Protein 4Q9C (pdb70)

Foldseek 3Di:
DDWDAKDKDWDWADPCCCVPVQKIKIKIKIWDTPPQDKDKFKAWQNHGDDPQKDWDGWDQDPVRIIITMIIRIGGSVVQQPFIKMKMWMADVVNRDIDMDIDTHD

Solvent-accessible surface area: 6412 Å² total; per-residue (Å²): 161,140,50,61,108,0,120,11,138,17,50,80,11,65,90,122,42,31,151,86,95,65,23,0,23,0,37,0,28,0,116,22,0,69,47,61,124,31,64,24,63,4,32,68,73,97,99,95,52,100,78,91,36,62,88,64,118,48,54,127,73,187,98,135,24,42,10,14,109,0,44,2,66,11,76,7,120,59,9,137,78,40,14,51,1,5,0,15,0,44,1,62,45,31,169,19,86,34,116,113,76,22,154,15,185

B-factor: mean 33.56, std 12.52, range [16.39, 99.23]

InterPro domains:
  IPR003006 Immunoglobulin/major histocompatibility complex, conserved site [PS00290] (222-228)
  IPR003006 Immunoglobulin/major histocompatibility complex, conserved site [PS00290] (429-435)
  IPR003006 Immunoglobulin/major histocompatibility complex, conserved site [PS00290] (643-649)
  IPR003597 Immunoglobulin C1-set [PF07654] (148-230)
  IPR003597 Immunoglobulin C1-set [PF07654] (258-329)
  IPR003597 Immunoglobulin C1-set [PF07654] (354-436)
  IPR003597 Immunoglobulin C1-set [PF07654] (460-543)
  IPR003597 Immunoglobulin C1-set [PF07654] (566-652)
  IPR003597 Immunoglobulin C1-set [SM00407] (160-234)
  IPR003597 Immunoglobulin C1-set [SM00407] (262-335)
  IPR003597 Immunoglobulin C1-set [SM00407] (367-441)
  IPR003597 Immunoglobulin C1-set [SM00407] (475-548)
  IPR003597 Immunoglobulin C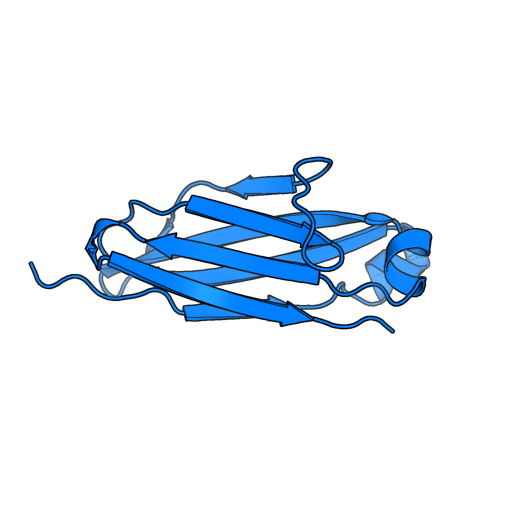1-set [SM00407] (581-655)
  IPR003598 Immunoglobulin subtype 2 [SM00408] (31-110)
  IPR003598 Immunoglobulin subtype 2 [SM00408] (363-438)
  IPR003598 Immunoglobulin subtype 2 [SM00408] (577-652)
  IPR003599 Immunoglobulin domain subtype [SM00409] (25-135)
  IPR003599 Immunoglobulin domain subtype [SM00409] (150-248)
  IPR003599 Immunoglobulin domain subtype [SM00409] (252-339)
  IPR003599 Immunoglobulin domain subtype [SM00409] (357-447)

Sequence (105 aa):
VEPTKPHLRLLPPSPEEIQSTSSATLTCLIRGFYPDKVSVSWQKDDVSVSANVTNFPTALEQDLTFSTRSLLNLTAVEWKSGAKYTCTASHPPSQSTVKRVIRNQ

Radius of gyration: 14.35 Å; Cα contacts (8 Å, |Δi|>4): 249; chains: 1; bounding box: 27×40×32 Å

Structure (mmCIF, N/CA/C/O backbone):
data_4Q9C
#
_entry.id   4Q9C
#
_cell.length_a   99.148
_cell.length_b   99.148
_cell.length_c   52.281
_cell.angle_alpha   90.00
_cell.angle_beta   90.00
_cell.angle_gamma   120.00
#
_symmetry.space_group_name_H-M   'P 63 2 2'
#
loop_
_entity.id
_entity.type
_entity.pdbx_description
1 polymer 'Novel antigen receptor'
2 non-polymer 'TETRAETHYLENE GLYCOL'
3 non-polymer 'CHLORIDE ION'
4 non-polymer 'SODIUM ION'
5 water water
#
loop_
_atom_site.group_PDB
_atom_site.id
_atom_site.type_symbol
_atom_site.label_atom_id
_atom_site.label_alt_id
_atom_site.label_comp_id
_atom_site.label_asym_id
_atom_site.label_entity_id
_atom_site.label_seq_id
_atom_site.pdbx_PDB_ins_code
_atom_site.Cartn_x
_atom_site.Cartn_y
_atom_site.Cartn_z
_atom_site.occupancy
_atom_site.B_iso_or_equiv
_atom_site.auth_seq_id
_atom_site.auth_comp_id
_atom_site.auth_asym_id
_atom_site.auth_atom_id
_atom_site.pdbx_PDB_model_num
ATOM 1 N N . VAL A 1 4 ? 40.530 -28.991 2.419 1.00 80.02 345 VAL A N 1
ATOM 2 C CA . VAL A 1 4 ? 40.050 -27.778 1.695 1.00 79.44 345 VAL A CA 1
ATOM 3 C C . VAL A 1 4 ? 39.620 -26.695 2.683 1.00 73.23 345 VAL A C 1
ATOM 4 O O . VAL A 1 4 ? 38.760 -26.925 3.538 1.00 74.17 345 VAL A O 1
ATOM 8 N N . GLU A 1 5 ? 40.237 -25.524 2.563 1.00 64.82 346 GLU A N 1
ATOM 9 C CA . GLU A 1 5 ? 39.830 -24.347 3.318 1.00 58.36 346 GLU A CA 1
ATOM 10 C C . GLU A 1 5 ? 39.929 -23.134 2.391 1.00 46.59 346 GLU A C 1
ATOM 11 O O . GLU A 1 5 ? 41.027 -22.621 2.157 1.00 47.23 346 GLU A O 1
ATOM 17 N N . PRO A 1 6 ? 38.780 -22.685 1.845 1.00 39.38 347 PRO A N 1
ATOM 18 C CA . PRO A 1 6 ? 38.743 -21.633 0.824 1.00 36.12 347 PRO A CA 1
ATOM 19 C C . PRO A 1 6 ? 39.335 -20.303 1.285 1.00 34.57 347 PRO A C 1
ATOM 20 O O . PRO A 1 6 ? 39.107 -19.878 2.420 1.00 34.38 347 PRO A O 1
ATOM 24 N N . THR A 1 7 ? 40.095 -19.666 0.397 1.00 32.50 348 THR A N 1
ATOM 25 C CA . THR A 1 7 ? 40.704 -18.366 0.669 1.00 31.12 348 THR A CA 1
ATOM 26 C C . THR A 1 7 ? 40.109 -17.290 -0.235 1.00 30.84 348 THR A C 1
ATOM 27 O O . THR A 1 7 ? 39.885 -17.522 -1.426 1.00 30.18 348 THR A O 1
ATOM 31 N N . LYS A 1 8 ? 39.852 -16.117 0.340 1.00 32.20 349 LYS A N 1
ATOM 32 C CA . LYS A 1 8 ? 39.289 -14.991 -0.406 1.00 33.33 349 LYS A CA 1
ATOM 33 C C . LYS A 1 8 ? 40.347 -14.273 -1.252 1.00 31.47 349 LYS A C 1
ATOM 34 O O . LYS A 1 8 ? 41.516 -14.214 -0.862 1.00 31.23 349 LYS A O 1
ATOM 40 N N . PRO A 1 9 ? 39.939 -13.730 -2.417 1.00 30.12 350 PRO A N 1
ATOM 41 C CA . PRO A 1 9 ? 40.866 -13.017 -3.299 1.00 29.51 350 PRO A CA 1
ATOM 42 C C . PRO A 1 9 ? 41.246 -11.625 -2.796 1.00 30.09 350 PRO A C 1
ATOM 43 O O . PRO A 1 9 ? 40.518 -11.026 -2.001 1.00 29.85 350 PRO A O 1
ATOM 47 N N . HIS A 1 10 ? 42.389 -11.132 -3.266 1.00 31.10 351 HIS A N 1
ATOM 48 C CA . HIS A 1 10 ? 42.847 -9.776 -2.978 1.00 32.85 351 HIS A CA 1
ATOM 49 C C . HIS A 1 10 ? 43.108 -9.045 -4.290 1.00 30.50 351 HIS A C 1
ATOM 50 O O . HIS A 1 10 ? 43.689 -9.612 -5.219 1.00 30.31 351 HIS A O 1
ATOM 57 N N . LEU A 1 11 ? 42.680 -7.788 -4.359 1.00 28.87 352 LEU A N 1
ATOM 58 C CA . LEU A 1 11 ? 42.715 -7.034 -5.612 1.00 27.47 352 LEU A CA 1
ATOM 59 C C . LEU A 1 11 ? 43.795 -5.963 -5.663 1.00 26.17 352 LEU A C 1
ATOM 60 O O . LEU A 1 11 ? 44.258 -5.474 -4.632 1.00 26.84 352 LEU A O 1
ATOM 65 N N . ARG A 1 12 ? 44.185 -5.617 -6.887 1.00 24.44 353 ARG A N 1
ATOM 66 C CA . ARG A 1 12 ? 45.015 -4.453 -7.166 1.00 23.37 353 ARG A CA 1
ATOM 67 C C . ARG A 1 12 ? 44.518 -3.803 -8.448 1.00 22.86 353 ARG A C 1
ATOM 68 O O . ARG A 1 12 ? 44.604 -4.396 -9.527 1.00 22.96 353 ARG A O 1
ATOM 76 N N . LEU A 1 13 ? 43.983 -2.592 -8.326 1.00 22.71 354 LEU A N 1
ATOM 77 C CA . LEU A 1 13 ? 43.524 -1.840 -9.488 1.00 22.60 354 LEU A CA 1
ATOM 78 C C . LEU A 1 13 ? 44.574 -0.807 -9.883 1.00 23.93 354 LEU A C 1
ATOM 79 O O . LEU A 1 13 ? 44.827 0.153 -9.150 1.00 24.76 354 LEU A O 1
ATOM 84 N N . LEU A 1 14 ? 45.184 -1.021 -11.046 1.00 24.44 355 LEU A N 1
ATOM 85 C CA . LEU A 1 14 ? 46.331 -0.227 -11.479 1.00 25.14 355 LEU A CA 1
ATOM 86 C C . LEU A 1 14 ? 46.019 0.660 -12.685 1.00 26.00 355 LEU A C 1
ATOM 87 O O . LEU A 1 14 ? 45.269 0.253 -13.576 1.00 26.07 355 LEU A O 1
ATOM 92 N N . PRO A 1 15 ? 46.602 1.876 -12.715 1.00 26.78 356 PRO A N 1
ATOM 93 C CA . PRO A 1 15 ? 46.417 2.803 -13.830 1.00 26.62 356 PRO A CA 1
ATOM 94 C C . PRO A 1 15 ? 47.244 2.389 -15.051 1.00 26.55 356 PRO A C 1
ATOM 95 O O . PRO A 1 15 ? 48.124 1.531 -14.926 1.00 26.55 356 PRO A O 1
ATOM 99 N N . PRO A 1 16 ? 46.964 2.984 -16.228 1.00 26.50 357 PRO A N 1
ATOM 100 C CA . PRO A 1 16 ? 47.716 2.642 -17.436 1.00 26.36 357 PRO A CA 1
ATOM 101 C C . PRO A 1 16 ? 49.136 3.187 -17.402 1.00 26.86 357 PRO A C 1
ATOM 102 O O . PRO A 1 16 ? 49.400 4.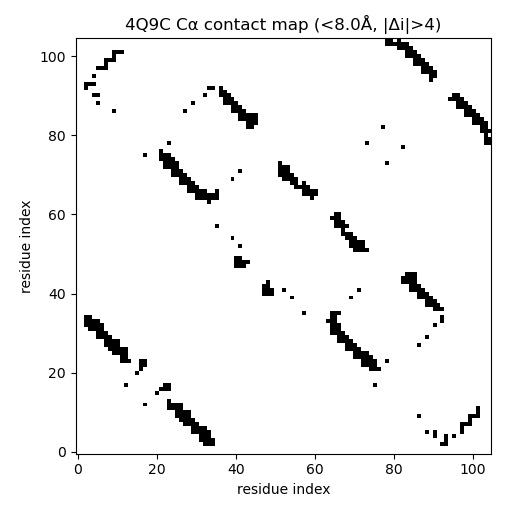184 -16.724 1.00 27.31 357 PRO A O 1
ATOM 106 N N . SER A 1 17 ? 50.039 2.525 -18.121 1.00 26.66 358 SER A N 1
ATOM 107 C CA . SER A 1 17 ? 51.395 3.026 -18.309 1.00 27.37 358 SER A CA 1
ATOM 108 C C . SER A 1 17 ? 51.333 4.328 -19.107 1.00 28.28 358 SER A C 1
ATOM 109 O O . SER A 1 17 ? 50.614 4.401 -20.107 1.00 28.36 358 SER A O 1
ATOM 112 N N . PRO A 1 18 ? 52.074 5.363 -18.660 1.00 29.35 359 PRO A N 1
ATOM 113 C CA . PRO A 1 18 ? 52.060 6.681 -19.306 1.00 30.57 359 PRO A CA 1
ATOM 114 C C . PRO A 1 18 ? 52.346 6.640 -20.808 1.00 32.72 359 PRO A C 1
ATOM 115 O O . PRO A 1 18 ? 51.836 7.481 -21.550 1.00 33.61 359 PRO A O 1
ATOM 119 N N . GLU A 1 19 ? 53.145 5.668 -21.245 1.00 35.24 360 GLU A N 1
ATOM 120 C CA . GLU A 1 19 ? 53.481 5.513 -22.662 1.00 38.75 360 GLU A CA 1
ATOM 121 C C . GLU A 1 19 ? 52.301 5.055 -23.518 1.00 36.13 360 GLU A C 1
ATOM 122 O O . GLU A 1 19 ? 52.212 5.414 -24.691 1.00 36.33 360 GLU A O 1
ATOM 128 N N . GLU A 1 20 ? 51.404 4.263 -22.931 1.00 34.00 361 GLU A N 1
ATOM 129 C CA . GLU A 1 20 ? 50.199 3.806 -23.627 1.00 32.93 361 GLU A CA 1
ATOM 130 C C . GLU A 1 20 ? 49.227 4.963 -23.861 1.00 32.65 361 GLU A C 1
ATOM 131 O O . GLU A 1 20 ? 48.586 5.041 -24.910 1.00 32.98 361 GLU A O 1
ATOM 137 N N . ILE A 1 21 ? 49.128 5.853 -22.876 1.00 32.81 362 ILE A N 1
ATOM 138 C CA . ILE A 1 21 ? 48.267 7.032 -22.968 1.00 33.24 362 ILE A CA 1
ATOM 139 C C . ILE A 1 21 ? 48.850 8.056 -23.947 1.00 34.71 362 ILE A C 1
ATOM 140 O O . ILE A 1 21 ? 48.115 8.667 -24.725 1.00 34.57 362 ILE A O 1
ATOM 145 N N . GLN A 1 22 ? 50.172 8.221 -23.915 1.00 37.49 363 GLN A N 1
ATOM 146 C CA . GLN A 1 22 ? 50.849 9.248 -24.712 1.00 41.25 363 GLN A CA 1
ATOM 147 C C . GLN A 1 22 ? 51.206 8.826 -26.142 1.00 40.90 363 GLN A C 1
ATOM 148 O O . GLN A 1 22 ? 51.507 9.679 -26.979 1.00 41.70 363 GLN A O 1
ATOM 154 N N . SER A 1 23 ? 51.176 7.523 -26.418 1.00 39.50 364 SER A N 1
ATOM 155 C CA . SER A 1 23 ? 51.493 7.018 -27.758 1.00 38.88 364 SER A CA 1
ATOM 156 C C . SER A 1 23 ? 50.286 6.402 -28.463 1.00 37.16 364 SER A C 1
ATOM 157 O O . SER A 1 23 ? 50.005 6.727 -29.616 1.00 37.08 364 SER A O 1
ATOM 160 N N . THR A 1 24 ? 49.579 5.516 -27.764 1.00 35.03 365 THR A N 1
ATOM 161 C CA . THR A 1 24 ? 48.466 4.766 -28.349 1.00 33.68 365 THR A CA 1
ATOM 162 C C . THR A 1 24 ? 47.118 5.468 -28.144 1.00 32.26 365 THR A C 1
ATOM 163 O O . THR A 1 24 ? 46.111 5.080 -28.746 1.00 32.20 365 THR A O 1
ATOM 167 N N . SER A 1 25 ? 47.112 6.504 -27.303 1.00 31.18 366 SER A N 1
ATOM 168 C CA . SER A 1 25 ? 45.894 7.239 -26.928 1.00 30.89 366 SER A CA 1
ATOM 169 C C . SER A 1 25 ? 44.815 6.324 -26.333 1.00 31.51 366 SER A C 1
ATOM 170 O O . SER A 1 25 ? 43.618 6.617 -26.403 1.00 31.88 366 SER A O 1
ATOM 173 N N . SER A 1 26 ? 45.260 5.213 -25.751 1.00 33.39 367 SER A N 1
ATOM 174 C CA . SER A 1 26 ? 44.384 4.269 -25.072 1.00 35.46 367 SER A CA 1
ATOM 175 C C . SER A 1 26 ? 44.819 4.126 -23.620 1.00 35.56 367 SER A C 1
ATOM 176 O O . SER A 1 26 ? 46.007 4.234 -23.305 1.00 36.18 367 SER A O 1
ATOM 179 N N . ALA A 1 27 ? 43.852 3.883 -22.743 1.00 33.48 368 ALA A N 1
ATOM 180 C CA . ALA A 1 27 ? 44.120 3.772 -21.318 1.00 31.27 368 ALA A CA 1
ATOM 181 C C . ALA A 1 27 ? 43.523 2.493 -20.738 1.00 29.26 368 ALA A C 1
ATOM 182 O O . ALA A 1 27 ? 42.343 2.446 -20.382 1.00 28.98 368 ALA A O 1
ATOM 184 N N . THR A 1 28 ? 44.351 1.457 -20.654 1.00 27.42 369 THR A N 1
ATOM 185 C CA . THR A 1 28 ? 43.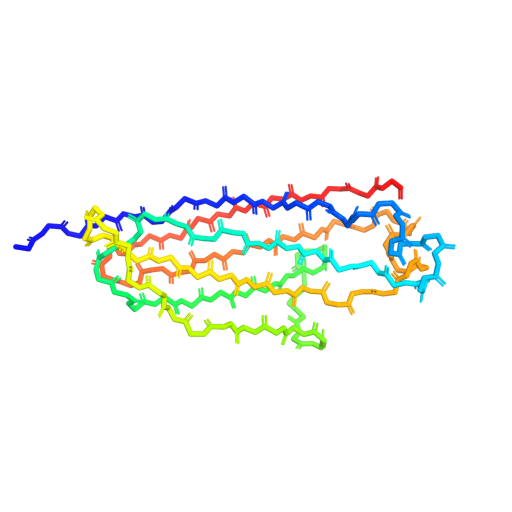923 0.160 -20.140 1.00 25.93 369 THR A CA 1
ATOM 186 C C . THR A 1 28 ? 44.069 0.110 -18.622 1.00 24.67 369 THR A C 1
ATOM 187 O O . THR A 1 28 ? 45.156 0.350 -18.087 1.00 25.23 369 THR A O 1
ATOM 191 N N . LEU A 1 29 ? 42.971 -0.196 -17.935 1.00 22.53 370 LEU A N 1
ATOM 192 C CA . LEU A 1 29 ? 42.994 -0.392 -16.488 1.00 20.84 370 LEU A CA 1
ATOM 193 C C . LEU A 1 29 ? 43.125 -1.876 -16.165 1.00 21.13 370 LEU A C 1
ATOM 194 O O . LEU A 1 29 ? 42.298 -2.685 -16.592 1.00 21.14 370 LEU A O 1
ATOM 199 N N . THR A 1 30 ? 44.168 -2.226 -15.417 1.00 21.89 371 THR A N 1
ATOM 200 C CA . THR A 1 30 ? 44.429 -3.622 -15.072 1.00 22.63 371 THR A CA 1
ATOM 201 C C . THR A 1 30 ? 43.997 -3.928 -13.643 1.00 22.68 371 THR A C 1
ATOM 202 O O . THR A 1 30 ? 44.410 -3.254 -12.696 1.00 22.96 371 THR A O 1
ATOM 206 N N . CYS A 1 31 ? 43.156 -4.948 -13.506 1.00 22.41 372 CYS A N 1
ATOM 207 C CA . CYS A 1 31 ? 42.719 -5.431 -12.206 1.00 22.51 372 CYS A CA 1
ATOM 208 C C . CYS A 1 31 ? 43.396 -6.768 -11.920 1.00 20.90 372 CYS A C 1
ATOM 209 O O . CYS A 1 31 ? 43.163 -7.752 -12.623 1.00 20.69 372 CYS A O 1
ATOM 212 N N . LEU A 1 32 ? 44.244 -6.786 -10.895 1.00 19.78 373 LEU A N 1
ATOM 213 C CA . LEU A 1 32 ? 45.008 -7.979 -10.538 1.00 18.86 373 LEU A CA 1
ATOM 214 C C . LEU A 1 32 ? 44.399 -8.715 -9.346 1.00 18.87 373 LEU A C 1
ATOM 215 O O . LEU A 1 32 ? 44.504 -8.268 -8.202 1.00 19.11 373 LEU A O 1
ATOM 220 N N . ILE A 1 33 ? 43.760 -9.846 -9.639 1.00 18.80 374 ILE A N 1
ATOM 221 C CA . ILE A 1 33 ? 43.073 -10.660 -8.636 1.00 18.80 374 ILE A CA 1
ATOM 222 C C . ILE A 1 33 ? 43.960 -11.842 -8.251 1.00 18.67 374 ILE A C 1
ATOM 223 O O . ILE A 1 33 ? 44.279 -12.681 -9.096 1.00 18.55 374 ILE A O 1
ATOM 228 N N . ARG A 1 34 ? 44.356 -11.904 -6.980 1.00 19.27 375 ARG A N 1
ATOM 229 C CA . ARG A 1 34 ? 45.298 -12.928 -6.511 1.00 20.08 375 ARG A CA 1
ATOM 230 C C . ARG A 1 34 ? 44.915 -13.545 -5.165 1.00 20.00 375 ARG A C 1
ATOM 231 O O . ARG A 1 34 ? 44.195 -12.935 -4.372 1.00 20.45 375 ARG A O 1
ATOM 239 N N . GLY A 1 35 ? 45.401 -14.762 -4.928 1.00 19.71 376 GLY A N 1
ATOM 240 C CA . GLY A 1 35 ? 45.299 -15.413 -3.621 1.00 19.35 376 GLY A CA 1
ATOM 241 C C . GLY A 1 35 ? 44.044 -16.222 -3.344 1.00 18.92 376 GLY A C 1
ATOM 242 O O . GLY A 1 35 ? 43.855 -16.702 -2.225 1.00 18.95 376 GLY A O 1
ATOM 243 N N . PHE A 1 36 ? 43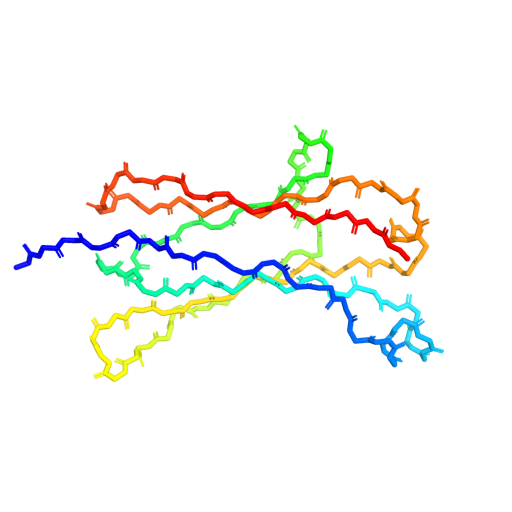.191 -16.383 -4.353 1.00 18.55 377 PHE A N 1
ATOM 244 C CA . PHE A 1 36 ? 41.926 -17.104 -4.178 1.00 18.77 377 PHE A CA 1
ATOM 245 C C . PHE A 1 36 ? 42.029 -18.598 -4.480 1.00 19.48 377 PHE A C 1
ATOM 246 O O . PHE A 1 36 ? 42.786 -19.019 -5.359 1.00 19.48 377 PHE A O 1
ATOM 254 N N . TYR A 1 37 ? 41.253 -19.385 -3.737 1.00 20.90 378 TYR A N 1
ATOM 255 C CA . TYR A 1 37 ? 41.215 -20.840 -3.871 1.00 22.14 378 TYR A CA 1
ATOM 256 C C . TYR A 1 37 ? 39.875 -21.378 -3.358 1.00 22.80 378 TYR A C 1
ATOM 257 O O . TYR A 1 37 ? 39.438 -20.994 -2.272 1.00 22.98 378 TYR A O 1
ATOM 266 N N . PRO A 1 38 ? 39.206 -22.254 -4.139 1.00 23.1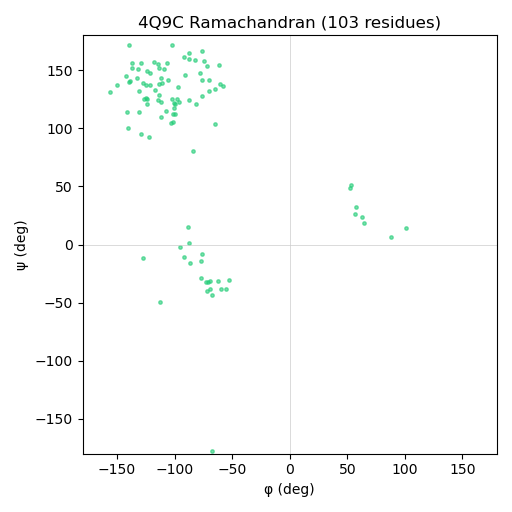0 379 PRO A N 1
ATOM 267 C CA . PRO A 1 38 ? 39.490 -22.678 -5.520 1.00 23.22 379 PRO A CA 1
ATOM 268 C C . PRO A 1 38 ? 39.291 -21.571 -6.568 1.00 23.39 379 PRO A C 1
ATOM 269 O O . PRO A 1 38 ? 38.957 -20.437 -6.219 1.00 23.64 379 PRO A O 1
ATOM 273 N N . ASP A 1 39 ? 39.481 -21.918 -7.840 1.00 23.50 380 ASP A N 1
ATOM 274 C CA . ASP A 1 39 ? 39.609 -20.933 -8.920 1.00 23.52 380 ASP A CA 1
ATOM 275 C C . ASP A 1 39 ? 38.313 -20.264 -9.403 1.00 24.27 380 ASP A C 1
ATOM 276 O O . ASP A 1 39 ? 38.366 -19.330 -10.208 1.00 24.35 380 ASP A O 1
ATOM 281 N N . LYS A 1 40 ? 37.164 -20.740 -8.922 1.00 25.73 381 LYS A N 1
ATOM 282 C CA . LYS A 1 40 ? 35.862 -20.238 -9.375 1.00 27.47 381 LYS A CA 1
ATOM 283 C C . LYS A 1 40 ? 35.666 -18.767 -8.993 1.00 26.68 381 LYS A C 1
ATOM 284 O O . LYS A 1 40 ? 35.386 -18.447 -7.836 1.00 26.87 381 LYS A O 1
ATOM 290 N N . VAL A 1 41 ? 35.819 -17.883 -9.978 1.00 25.82 382 VAL A N 1
ATOM 291 C CA . VAL A 1 41 ? 35.769 -16.436 -9.748 1.00 25.79 382 VAL A CA 1
ATOM 292 C C . VAL A 1 41 ? 35.076 -15.685 -10.895 1.00 26.91 382 VAL A C 1
ATOM 293 O O . VAL A 1 41 ? 35.189 -16.069 -12.063 1.00 26.82 382 VAL A O 1
ATOM 297 N N . SER A 1 42 ? 34.349 -14.626 -10.543 1.00 28.11 383 SER A N 1
ATOM 298 C CA . SER A 1 42 ? 33.708 -13.749 -11.521 1.00 29.79 383 SER A CA 1
ATOM 299 C C . SER A 1 42 ? 34.103 -12.296 -11.280 1.00 29.39 383 SER A C 1
ATOM 300 O O . SER A 1 42 ? 33.942 -11.776 -10.174 1.00 29.75 383 SER A O 1
ATOM 303 N N . VAL A 1 43 ? 34.622 -11.649 -12.320 1.00 28.01 384 VAL A N 1
ATOM 304 C CA . VAL A 1 43 ? 35.058 -10.256 -12.233 1.00 26.56 384 VAL A CA 1
ATOM 305 C C . VAL A 1 43 ? 34.178 -9.364 -13.109 1.00 27.07 384 VAL A C 1
ATOM 306 O O . VAL A 1 43 ? 33.971 -9.648 -14.292 1.00 26.90 384 VAL A O 1
ATOM 310 N N . SER A 1 44 ? 33.659 -8.292 -12.515 1.00 28.30 385 SER A N 1
ATOM 311 C CA . SER A 1 44 ? 32.845 -7.316 -13.237 1.00 29.95 385 SER A CA 1
ATOM 312 C C . SER A 1 44 ? 33.340 -5.888 -13.009 1.00 30.91 385 SER A C 1
ATOM 313 O O . SER A 1 44 ? 33.995 -5.598 -12.005 1.00 30.66 385 SER A O 1
ATOM 316 N N . TRP A 1 45 ? 33.025 -5.007 -13.957 1.00 31.95 386 TRP A N 1
ATOM 317 C CA . TRP A 1 45 ? 33.423 -3.603 -13.894 1.00 32.34 386 TRP A CA 1
ATOM 318 C C . TRP A 1 45 ? 32.209 -2.685 -13.836 1.00 35.54 386 TRP A C 1
ATOM 319 O O . TRP A 1 45 ? 31.113 -3.065 -14.258 1.00 36.14 386 TRP A O 1
ATOM 330 N N . GLN A 1 46 ? 32.413 -1.477 -13.316 1.00 38.53 387 GLN A N 1
ATOM 331 C CA . GLN A 1 46 ? 31.374 -0.446 -13.314 1.00 41.88 387 GLN A CA 1
ATOM 332 C C . GLN A 1 46 ? 31.942 0.973 -13.366 1.00 42.22 387 GLN A C 1
ATOM 333 O O . GLN A 1 46 ? 32.924 1.289 -12.689 1.00 42.39 387 GLN A O 1
ATOM 339 N N . LYS A 1 47 ? 31.315 1.810 -14.189 1.00 43.65 388 LYS A N 1
ATOM 340 C CA . LYS A 1 47 ? 31.674 3.219 -14.317 1.00 44.75 388 LYS A CA 1
ATOM 341 C C . LYS A 1 47 ? 30.678 4.062 -13.525 1.00 47.93 388 LYS A C 1
ATOM 342 O O . LYS A 1 47 ? 29.499 4.142 -13.884 1.00 48.53 388 LYS A O 1
ATOM 348 N N . ASP A 1 48 ? 31.165 4.680 -12.448 1.00 49.38 389 ASP A N 1
ATOM 349 C CA . ASP A 1 48 ? 30.337 5.455 -11.513 1.00 52.43 389 ASP A CA 1
ATOM 350 C C . ASP A 1 48 ? 29.142 4.648 -10.992 1.00 54.64 389 ASP A C 1
ATOM 351 O O . ASP A 1 48 ? 27.994 5.099 -11.052 1.00 54.98 389 ASP A O 1
ATOM 356 N N . ASP A 1 49 ? 29.438 3.447 -10.491 1.00 56.65 390 ASP A N 1
ATOM 357 C CA . ASP A 1 49 ? 28.442 2.509 -9.945 1.00 58.68 390 ASP A CA 1
ATOM 358 C C . ASP A 1 49 ? 27.404 2.024 -10.969 1.00 56.43 390 ASP A C 1
ATOM 359 O O . ASP A 1 49 ? 26.306 1.598 -10.599 1.00 56.91 390 ASP A O 1
ATOM 364 N N . VAL A 1 50 ? 27.763 2.084 -12.251 1.00 53.00 391 VAL A N 1
ATOM 365 C CA . VAL A 1 50 ? 26.910 1.588 -13.336 1.00 51.35 391 VAL A CA 1
ATOM 366 C C . VAL A 1 50 ? 27.685 0.562 -14.164 1.00 49.61 391 VAL A C 1
ATOM 367 O O . VAL A 1 50 ? 28.740 0.874 -14.721 1.00 48.94 391 VAL A O 1
ATOM 371 N N . SER A 1 51 ? 27.146 -0.655 -14.238 1.00 50.31 392 SER A N 1
ATOM 372 C CA . SER A 1 51 ? 27.816 -1.794 -14.874 1.00 50.78 392 SER A CA 1
ATOM 373 C C . SER A 1 51 ? 28.185 -1.568 -16.339 1.00 52.51 392 SER A C 1
ATOM 374 O O . SER A 1 51 ? 27.391 -1.034 -17.118 1.00 53.45 392 SER A O 1
ATOM 377 N N . VAL A 1 52 ? 29.401 -1.979 -16.694 1.00 53.01 393 VAL A N 1
ATOM 378 C CA . VAL A 1 52 ? 29.892 -1.921 -18.073 1.00 53.86 393 VAL A CA 1
ATOM 379 C C . VAL A 1 52 ? 30.546 -3.244 -18.477 1.00 54.41 393 VAL A C 1
ATOM 380 O O . VAL A 1 52 ? 31.201 -3.898 -17.661 1.00 54.58 393 VAL A O 1
ATOM 384 N N . SER A 1 53 ? 30.356 -3.631 -19.736 1.00 54.75 394 SER A N 1
ATOM 385 C CA . SER A 1 53 ? 30.934 -4.865 -20.269 1.00 53.44 394 SER A CA 1
ATOM 386 C C . SER A 1 53 ? 31.719 -4.621 -21.560 1.00 50.98 394 SER A C 1
ATOM 387 O O . SER A 1 53 ? 32.443 -5.504 -22.029 1.00 50.71 394 SER A O 1
ATOM 390 N N . ALA A 1 54 ? 31.570 -3.422 -22.121 1.00 48.48 395 ALA A N 1
ATOM 391 C CA . ALA A 1 54 ? 32.257 -3.036 -23.353 1.00 46.82 395 ALA A CA 1
ATOM 392 C C . ALA A 1 54 ? 33.757 -2.865 -23.129 1.00 45.19 395 ALA A C 1
ATOM 393 O O . ALA A 1 54 ? 34.180 -2.213 -22.170 1.00 44.90 395 ALA A O 1
ATOM 395 N N . ASN A 1 55 ? 34.545 -3.462 -24.024 1.00 45.19 396 ASN A N 1
ATOM 396 C CA . ASN A 1 55 ? 36.014 -3.456 -23.953 1.00 44.62 396 ASN A CA 1
ATOM 397 C C . ASN A 1 55 ? 36.599 -4.034 -22.658 1.00 40.67 396 ASN A C 1
ATOM 398 O O . ASN A 1 55 ? 37.659 -3.605 -22.193 1.00 39.67 396 ASN A O 1
ATOM 403 N N . VAL A 1 56 ? 35.897 -5.012 -22.090 1.00 37.16 397 VAL A N 1
ATOM 404 C CA . VAL A 1 56 ? 36.366 -5.736 -20.913 1.00 34.00 397 VAL A CA 1
ATOM 405 C C . VAL A 1 56 ? 36.950 -7.076 -21.354 1.00 33.45 397 VAL A C 1
ATOM 406 O O . VAL A 1 56 ? 36.263 -7.884 -21.985 1.00 33.93 397 VAL A O 1
ATOM 410 N N . THR A 1 57 ? 38.221 -7.299 -21.030 1.00 31.79 398 THR A N 1
ATOM 411 C CA . THR A 1 57 ? 38.890 -8.553 -21.362 1.00 30.60 398 THR A CA 1
ATOM 412 C C . THR A 1 57 ? 39.197 -9.349 -20.096 1.00 28.11 398 THR A C 1
ATOM 413 O O . THR A 1 57 ? 40.055 -8.964 -19.296 1.00 28.21 398 THR A O 1
ATOM 417 N N . ASN A 1 58 ? 38.476 -10.453 -19.920 1.00 25.77 399 ASN A N 1
ATOM 418 C CA . ASN A 1 58 ? 38.705 -11.367 -18.806 1.00 23.91 399 ASN A CA 1
ATOM 419 C C . ASN A 1 58 ? 39.584 -12.536 -19.230 1.00 23.12 399 ASN A C 1
ATOM 420 O O . ASN A 1 58 ? 39.389 -13.116 -20.301 1.00 23.44 399 ASN A O 1
ATOM 425 N N . PHE A 1 59 ? 40.552 -12.873 -18.383 1.00 21.59 400 PHE A N 1
ATOM 426 C CA . PHE A 1 59 ? 41.504 -13.939 -18.678 1.00 21.02 400 PHE A CA 1
ATOM 427 C C . PHE A 1 59 ? 41.274 -15.172 -17.805 1.00 20.33 400 PHE A C 1
ATOM 428 O O . PHE A 1 59 ? 40.773 -15.050 -16.684 1.00 20.08 400 PHE A O 1
ATOM 436 N N . PRO A 1 60 ? 41.627 -16.368 -18.322 1.00 20.19 401 PRO A N 1
ATOM 437 C CA . PRO A 1 60 ? 41.531 -17.602 -17.540 1.00 20.05 401 PRO A CA 1
ATOM 438 C C . PRO A 1 60 ? 42.422 -17.571 -16.298 1.00 19.71 401 PRO A C 1
ATOM 439 O O . PRO A 1 60 ? 43.423 -16.850 -16.270 1.00 19.71 401 PRO A O 1
ATOM 443 N N . THR A 1 61 ? 42.047 -18.348 -15.284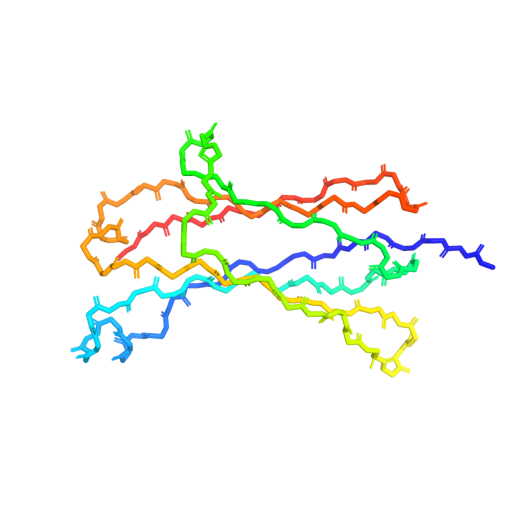 1.00 19.47 402 THR A N 1
ATOM 444 C CA . THR A 1 61 ? 42.796 -18.418 -14.029 1.00 18.75 402 THR A CA 1
ATOM 445 C C . THR A 1 61 ? 44.137 -19.123 -14.215 1.00 18.67 402 THR A C 1
ATOM 446 O O . THR A 1 61 ? 44.238 -20.100 -14.961 1.00 18.60 402 THR A O 1
ATOM 450 N N . ALA A 1 62 ? 45.161 -18.615 -13.535 1.00 18.16 403 ALA A N 1
ATOM 451 C CA . ALA A 1 62 ? 46.497 -19.202 -13.580 1.00 18.31 403 ALA A CA 1
ATOM 452 C C . ALA A 1 62 ? 46.859 -19.837 -12.242 1.00 18.56 403 ALA A C 1
ATOM 453 O O . ALA A 1 62 ? 46.569 -19.278 -11.183 1.00 18.37 403 ALA A O 1
ATOM 455 N N . LEU A 1 63 ? 47.492 -21.007 -12.301 1.00 19.54 404 LEU A N 1
ATOM 456 C CA . LEU A 1 63 ? 47.908 -21.725 -11.099 1.00 20.18 404 LEU A CA 1
ATOM 457 C C . LEU A 1 63 ? 49.226 -21.175 -10.562 1.00 21.13 404 LEU A C 1
ATOM 458 O O . LEU A 1 63 ? 50.244 -21.179 -11.257 1.00 21.43 404 LEU A O 1
ATOM 463 N N . GLU A 1 64 ? 49.188 -20.698 -9.321 1.00 22.01 405 GLU A N 1
ATOM 464 C CA . GLU A 1 64 ? 50.362 -20.148 -8.653 1.00 23.72 405 GLU A CA 1
ATOM 465 C C . GLU A 1 64 ? 51.079 -21.250 -7.872 1.00 24.27 405 GLU A C 1
ATOM 466 O O . GLU A 1 64 ? 50.490 -22.295 -7.581 1.00 24.85 405 GLU A O 1
ATOM 472 N N . GLN A 1 65 ? 52.344 -21.012 -7.531 1.00 24.42 406 GLN A N 1
ATOM 473 C CA . GLN A 1 65 ? 53.160 -22.019 -6.847 1.00 24.73 406 GLN A CA 1
ATOM 474 C C . GLN A 1 65 ? 52.853 -22.165 -5.353 1.00 25.97 406 GLN A C 1
ATOM 475 O O . GLN A 1 65 ? 53.260 -23.145 -4.727 1.00 26.36 406 GLN A O 1
ATOM 481 N N . ASP A 1 66 ? 52.129 -21.199 -4.791 1.00 27.00 407 ASP A N 1
ATOM 482 C CA . ASP A 1 66 ? 51.640 -21.305 -3.414 1.00 28.69 407 ASP A CA 1
ATOM 483 C C . ASP A 1 66 ? 50.270 -21.995 -3.364 1.00 28.32 407 ASP A C 1
ATOM 484 O O . ASP A 1 66 ? 49.566 -21.935 -2.352 1.00 28.51 407 ASP A O 1
ATOM 489 N N . LEU A 1 67 ? 49.917 -22.647 -4.474 1.00 27.89 408 LEU A N 1
ATOM 490 C CA . LEU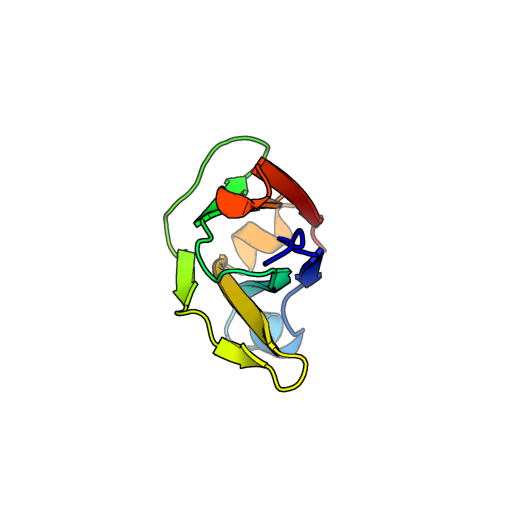 A 1 67 ? 48.672 -23.415 -4.630 1.00 27.03 408 LEU A CA 1
ATOM 491 C C . LEU A 1 67 ? 47.387 -22.575 -4.565 1.00 24.85 408 LEU A C 1
ATOM 492 O O . LEU A 1 67 ? 46.295 -23.108 -4.349 1.00 24.71 408 LEU A O 1
ATOM 497 N N . THR A 1 68 ? 47.529 -21.266 -4.758 1.00 22.84 409 THR A N 1
ATOM 498 C CA . THR A 1 68 ? 46.383 -20.381 -4.948 1.00 21.12 409 THR A CA 1
ATOM 499 C C . THR A 1 68 ? 46.255 -20.066 -6.436 1.00 19.45 409 THR A C 1
ATOM 500 O O . THR A 1 68 ? 47.132 -20.421 -7.226 1.00 19.47 409 THR A O 1
ATOM 504 N N . PHE A 1 69 ? 45.163 -19.413 -6.818 1.00 18.07 410 PHE A N 1
ATOM 505 C CA . PHE A 1 69 ? 44.948 -19.035 -8.211 1.00 17.22 410 PHE A CA 1
ATOM 506 C C . PHE A 1 69 ? 44.968 -17.521 -8.382 1.00 16.97 410 PHE A C 1
ATOM 507 O O . PHE A 1 69 ? 44.648 -16.778 -7.452 1.00 17.01 410 PHE A O 1
ATOM 515 N N . SER A 1 70 ? 45.358 -17.074 -9.572 1.00 17.14 411 SER A N 1
ATOM 516 C CA . SER A 1 70 ? 45.375 -15.652 -9.895 1.00 17.50 411 SER A CA 1
ATOM 517 C C . SER A 1 70 ? 44.862 -15.395 -11.306 1.00 17.62 411 SER A C 1
ATOM 518 O O . SER A 1 70 ? 45.147 -16.157 -12.231 1.00 17.86 411 SER A O 1
ATOM 521 N N . THR A 1 71 ? 44.098 -14.316 -11.454 1.00 17.49 412 THR A N 1
ATOM 522 C CA . THR A 1 71 ? 43.584 -13.896 -12.754 1.00 17.92 412 THR A CA 1
ATOM 523 C C . THR A 1 71 ? 43.644 -12.374 -12.893 1.00 18.90 412 THR A C 1
ATOM 524 O O . THR A 1 71 ? 43.942 -11.664 -11.928 1.00 18.99 412 THR A O 1
ATOM 528 N N . ARG A 1 72 ? 43.367 -11.884 -14.098 1.00 20.55 413 ARG A N 1
ATOM 529 C CA . ARG A 1 72 ? 43.390 -10.453 -14.379 1.00 22.24 413 ARG A CA 1
ATOM 530 C C . ARG A 1 72 ? 42.200 -10.031 -15.233 1.00 22.42 413 ARG A C 1
ATOM 531 O O . ARG A 1 72 ? 41.663 -10.826 -16.009 1.00 22.80 413 ARG A O 1
ATOM 539 N N . SER A 1 73 ? 41.795 -8.774 -15.077 1.00 21.81 414 SER A N 1
ATOM 540 C CA . SER A 1 73 ? 40.739 -8.197 -15.894 1.00 21.34 414 SER A CA 1
ATOM 541 C C . SER A 1 73 ? 41.186 -6.850 -16.443 1.00 21.17 414 SER A C 1
ATOM 542 O O . SER A 1 73 ? 41.710 -6.009 -15.708 1.00 21.17 414 SER A O 1
ATOM 545 N N . LEU A 1 74 ? 40.980 -6.659 -17.742 1.00 21.38 415 LEU A N 1
ATOM 546 C CA . LEU A 1 74 ? 41.423 -5.455 -18.432 1.00 21.62 415 LEU A CA 1
ATOM 547 C C . LEU A 1 74 ? 40.244 -4.634 -18.933 1.00 22.11 415 LEU A C 1
ATOM 548 O O . LEU A 1 74 ? 39.391 -5.141 -19.665 1.00 22.62 415 LEU A O 1
ATOM 553 N N . LEU A 1 75 ? 40.198 -3.369 -18.525 1.00 22.04 416 LEU A N 1
ATOM 554 C CA . LEU A 1 75 ? 39.217 -2.426 -19.049 1.00 22.60 416 LEU A CA 1
ATOM 555 C C . LEU A 1 75 ? 39.894 -1.512 -20.065 1.00 24.17 416 LEU A C 1
ATOM 556 O O . LEU A 1 75 ? 40.646 -0.604 -19.700 1.00 24.31 416 LEU A O 1
ATOM 561 N N . ASN A 1 76 ? 39.623 -1.770 -21.341 1.00 26.75 417 ASN A N 1
ATOM 562 C CA . ASN A 1 76 ? 40.263 -1.053 -22.438 1.00 29.54 417 ASN A CA 1
ATOM 563 C C . ASN A 1 76 ? 39.564 0.272 -22.755 1.00 29.90 417 ASN A C 1
ATOM 564 O O . ASN A 1 76 ? 38.767 0.363 -23.692 1.00 29.82 417 ASN A O 1
ATOM 569 N N . LEU A 1 77 ? 39.870 1.294 -21.959 1.00 30.37 418 LEU A N 1
ATOM 570 C CA . LEU A 1 77 ? 39.301 2.627 -22.147 1.00 31.28 418 LEU A CA 1
ATOM 571 C C . LEU A 1 77 ? 40.141 3.454 -23.112 1.00 31.30 418 LEU A C 1
ATOM 572 O O . LEU A 1 77 ? 41.315 3.156 -23.342 1.00 30.95 418 LEU A O 1
ATOM 577 N N . THR A 1 78 ? 39.527 4.489 -23.678 1.00 32.01 419 THR A N 1
ATOM 578 C CA . THR A 1 78 ? 40.255 5.492 -24.449 1.00 32.69 419 THR A CA 1
ATOM 579 C C . THR A 1 78 ? 40.870 6.503 -23.484 1.00 33.62 419 THR A C 1
ATOM 580 O O . THR A 1 78 ? 40.415 6.634 -22.344 1.00 33.70 419 THR A O 1
ATOM 584 N N . ALA A 1 79 ? 41.904 7.209 -23.941 1.00 34.86 420 ALA A N 1
ATOM 585 C CA . ALA A 1 79 ? 42.562 8.238 -23.132 1.00 35.43 420 ALA A CA 1
ATOM 586 C C . ALA A 1 79 ? 41.613 9.384 -22.784 1.00 37.22 420 ALA A C 1
ATOM 587 O O . ALA A 1 79 ? 41.739 9.998 -21.725 1.00 37.51 420 ALA A O 1
ATOM 589 N N . VAL A 1 80 ? 40.667 9.658 -23.682 1.00 39.48 421 VAL A N 1
ATOM 590 C CA . VAL A 1 80 ? 39.661 10.704 -23.486 1.00 41.90 421 VAL A CA 1
ATOM 591 C C . VAL A 1 80 ? 38.701 10.337 -22.349 1.00 41.56 421 VAL A C 1
ATOM 592 O O . VAL A 1 80 ? 38.370 11.180 -21.512 1.00 41.81 421 VAL A O 1
ATOM 596 N N . GLU A 1 81 ? 38.271 9.076 -22.325 1.00 40.92 422 GLU A N 1
ATOM 597 C CA . GLU A 1 81 ? 37.364 8.572 -21.293 1.00 40.81 422 GLU A CA 1
ATOM 598 C C . GLU A 1 81 ? 38.068 8.450 -19.940 1.00 38.99 422 GLU A C 1
ATOM 599 O O . GLU A 1 81 ? 37.445 8.620 -18.891 1.00 39.05 422 GLU A O 1
ATOM 605 N N . TRP A 1 82 ? 39.366 8.155 -19.977 1.00 36.52 423 TRP A N 1
ATOM 606 C CA . TRP A 1 82 ? 40.176 8.031 -18.767 1.00 34.29 423 TRP A CA 1
ATOM 607 C C . TRP A 1 82 ? 40.539 9.389 -18.172 1.00 36.52 423 TRP A C 1
ATOM 608 O O . TRP A 1 82 ? 40.721 9.507 -16.963 1.00 37.24 423 TRP A O 1
ATOM 619 N N . LYS A 1 83 ? 40.641 10.410 -19.019 1.00 38.50 424 LYS A N 1
ATOM 620 C CA . LYS A 1 83 ? 40.960 11.763 -18.556 1.00 40.21 424 LYS A CA 1
ATOM 621 C C . LYS A 1 83 ? 39.715 12.564 -18.158 1.00 41.17 424 LYS A C 1
ATOM 622 O O . LYS A 1 83 ? 39.822 13.727 -17.757 1.00 41.60 424 LYS A O 1
ATOM 628 N N . SER A 1 84 ? 38.545 11.935 -18.260 1.00 41.44 425 SER A N 1
ATOM 629 C CA . SER A 1 84 ? 37.279 12.572 -17.892 1.00 42.31 425 SER A CA 1
ATOM 630 C C . SER A 1 84 ? 37.124 12.715 -16.377 1.00 42.31 425 SER A C 1
ATOM 631 O O . SER A 1 84 ? 36.504 13.667 -15.900 1.00 42.85 425 SER A O 1
ATOM 634 N N . GLY A 1 85 ? 37.686 11.765 -15.633 1.00 41.10 426 GLY A N 1
ATOM 635 C CA . GLY A 1 85 ? 37.654 11.797 -14.171 1.00 40.89 426 GLY A CA 1
ATOM 636 C C . GLY A 1 85 ? 36.608 10.892 -13.544 1.00 40.63 426 GLY A C 1
ATOM 637 O O . GLY A 1 85 ? 36.305 11.018 -12.356 1.00 40.63 426 GLY A O 1
ATOM 638 N N . ALA A 1 86 ? 36.063 9.975 -14.341 1.00 40.13 427 ALA A N 1
ATOM 639 C CA . ALA A 1 86 ? 35.006 9.070 -13.889 1.00 40.30 427 ALA A CA 1
ATOM 640 C C . ALA A 1 86 ? 35.545 7.941 -13.012 1.00 40.45 427 ALA A C 1
ATOM 641 O O . ALA A 1 86 ? 36.622 7.407 -13.266 1.00 40.87 427 ALA A O 1
ATOM 643 N N . LYS A 1 87 ? 34.779 7.581 -11.985 1.00 41.55 428 LYS A N 1
ATOM 644 C CA . LYS A 1 87 ? 35.163 6.528 -11.046 1.00 42.16 428 LYS A CA 1
ATOM 645 C C . LYS A 1 87 ? 34.967 5.137 -11.654 1.00 40.40 428 LYS A C 1
ATOM 646 O O . LYS A 1 87 ? 33.891 4.820 -12.165 1.00 40.81 428 LYS A O 1
ATOM 652 N N . TYR A 1 88 ? 36.017 4.319 -11.598 1.00 37.52 429 TYR A N 1
ATOM 653 C CA . TYR A 1 88 ? 35.958 2.939 -12.081 1.00 35.10 429 TYR A CA 1
ATOM 654 C C . TYR A 1 88 ? 36.202 1.951 -10.946 1.00 34.21 429 TYR A C 1
ATOM 655 O O . TYR A 1 88 ? 37.140 2.112 -10.161 1.00 34.64 429 TYR A O 1
ATOM 664 N N . THR A 1 89 ? 35.350 0.932 -10.869 1.00 33.82 430 THR A N 1
ATOM 665 C CA . THR A 1 89 ? 35.419 -0.055 -9.796 1.00 33.74 430 THR A CA 1
ATOM 666 C C . THR A 1 89 ? 35.550 -1.472 -10.349 1.00 33.25 430 THR A C 1
ATOM 667 O O . THR A 1 89 ? 34.742 -1.907 -11.174 1.00 33.49 430 THR A O 1
ATOM 671 N N . CYS A 1 90 ? 36.583 -2.176 -9.894 1.00 32.72 431 CYS A N 1
ATOM 672 C CA . CYS A 1 90 ? 36.746 -3.594 -10.187 1.00 32.19 431 CYS A CA 1
ATOM 673 C C . CYS A 1 90 ? 36.265 -4.408 -8.992 1.00 31.83 431 CYS A C 1
ATOM 674 O O . CYS A 1 90 ? 36.766 -4.246 -7.877 1.00 32.04 431 CYS A O 1
ATOM 677 N N . THR A 1 91 ? 35.282 -5.271 -9.231 1.00 31.07 432 THR A N 1
ATOM 678 C CA . THR A 1 91 ? 34.724 -6.119 -8.179 1.00 30.90 432 THR A CA 1
ATOM 679 C C . THR A 1 91 ? 34.787 -7.596 -8.561 1.00 30.39 432 THR A C 1
ATOM 680 O O . THR A 1 91 ? 34.319 -7.996 -9.630 1.00 30.70 432 THR A O 1
ATOM 684 N N . ALA A 1 92 ? 35.383 -8.394 -7.679 1.00 30.13 433 ALA A N 1
ATOM 685 C CA . ALA A 1 92 ? 35.545 -9.826 -7.909 1.00 30.29 433 ALA A CA 1
ATOM 686 C C . ALA A 1 92 ? 34.696 -10.647 -6.945 1.00 31.71 433 ALA A C 1
ATOM 687 O O . ALA A 1 92 ? 34.825 -10.524 -5.723 1.00 32.35 433 ALA A O 1
ATOM 689 N N . SER A 1 93 ? 33.824 -11.476 -7.510 1.00 31.69 434 SER A N 1
ATOM 690 C CA . SER A 1 93 ? 32.972 -12.367 -6.732 1.00 32.67 434 SER A CA 1
ATOM 691 C C . SER A 1 93 ? 33.580 -13.765 -6.687 1.00 30.58 434 SER A C 1
ATOM 692 O O . SER A 1 93 ? 33.875 -14.358 -7.728 1.00 30.38 434 SER A O 1
ATOM 695 N N . HIS A 1 94 ? 33.771 -14.277 -5.474 1.00 28.65 435 HIS A N 1
ATOM 696 C CA . HIS A 1 94 ? 34.360 -15.596 -5.264 1.00 27.13 435 HIS A CA 1
ATOM 697 C C . HIS A 1 94 ? 33.399 -16.481 -4.464 1.00 27.76 435 HIS A C 1
ATOM 698 O O . HIS A 1 94 ? 33.412 -16.457 -3.230 1.00 27.93 435 HIS A O 1
ATOM 705 N N .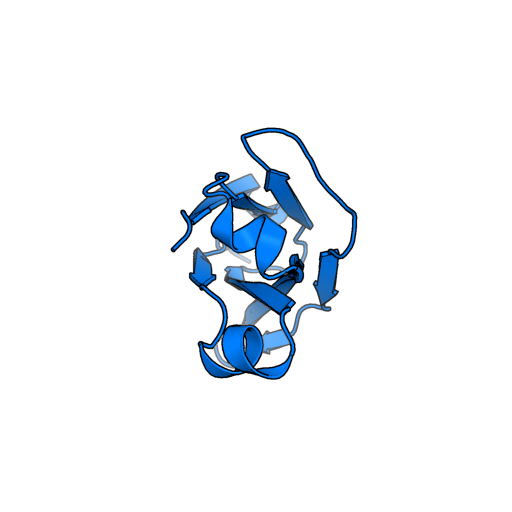 PRO A 1 95 ? 32.550 -17.256 -5.173 1.00 28.25 436 PRO A N 1
ATOM 706 C CA . PRO A 1 95 ? 31.543 -18.137 -4.562 1.00 29.34 436 PRO A CA 1
ATOM 707 C C . PRO A 1 95 ? 32.046 -19.182 -3.543 1.00 30.35 436 PRO A C 1
ATOM 708 O O . PRO A 1 95 ? 31.347 -19.424 -2.556 1.00 30.73 436 PRO A O 1
ATOM 712 N N . PRO A 1 96 ? 33.229 -19.806 -3.770 1.00 30.72 437 PRO A N 1
ATOM 713 C CA . PRO A 1 96 ? 33.690 -20.802 -2.791 1.00 31.88 437 PRO A CA 1
ATOM 714 C C . PRO A 1 96 ? 33.889 -20.265 -1.370 1.00 33.60 437 PRO A C 1
ATOM 715 O O . PRO A 1 96 ? 33.575 -20.964 -0.404 1.00 34.37 437 PRO A O 1
ATOM 719 N N . SER A 1 97 ? 34.406 -19.044 -1.248 1.00 34.62 438 SER A N 1
ATOM 720 C CA . SER A 1 97 ? 34.593 -18.409 0.057 1.00 36.69 438 SER A CA 1
ATOM 721 C C . SER A 1 97 ? 33.417 -17.498 0.418 1.00 39.39 438 SER A C 1
ATOM 722 O O . SER A 1 97 ? 33.389 -16.915 1.506 1.00 39.59 438 SER A O 1
ATOM 725 N N . GLN A 1 98 ? 32.454 -17.396 -0.500 1.00 42.34 439 GLN A N 1
ATOM 726 C CA . GLN A 1 98 ? 31.273 -16.529 -0.358 1.00 45.94 439 GLN A CA 1
ATOM 727 C C . GLN A 1 98 ? 31.645 -15.081 -0.023 1.00 45.24 439 GLN A C 1
ATOM 728 O O . GLN A 1 98 ? 31.084 -14.476 0.894 1.00 46.17 439 GLN A O 1
ATOM 734 N N . SER A 1 99 ? 32.594 -14.538 -0.782 1.00 42.38 440 SER A N 1
ATOM 735 C CA . SER A 1 99 ? 33.104 -13.191 -0.543 1.00 40.55 440 SER A CA 1
ATOM 736 C C . SER A 1 99 ? 33.148 -12.355 -1.819 1.00 38.57 440 SER A C 1
ATOM 737 O O . SER A 1 99 ? 33.310 -12.886 -2.920 1.00 38.18 440 SER A O 1
ATOM 740 N N . THR A 1 100 ? 33.002 -11.043 -1.650 1.00 37.88 441 THR A N 1
ATOM 741 C CA . THR A 1 100 ? 33.086 -10.095 -2.754 1.00 36.95 441 THR A CA 1
ATOM 742 C C . THR A 1 100 ? 34.026 -8.953 -2.373 1.00 36.71 441 THR A C 1
ATOM 743 O O . THR A 1 100 ? 33.744 -8.183 -1.451 1.00 37.38 441 THR A O 1
ATOM 747 N N . VAL A 1 101 ? 35.149 -8.862 -3.080 1.00 36.13 442 VAL A N 1
ATOM 748 C CA . VAL A 1 101 ? 36.129 -7.800 -2.853 1.00 36.41 442 VAL A CA 1
ATOM 749 C C . VAL A 1 101 ? 36.075 -6.749 -3.960 1.00 35.98 442 VAL A C 1
ATOM 750 O O . VAL A 1 101 ? 35.876 -7.077 -5.132 1.00 35.18 442 VAL A O 1
ATOM 754 N N . LYS A 1 102 ? 36.244 -5.488 -3.570 1.00 37.30 443 LYS A N 1
ATOM 755 C CA . LYS A 1 102 ? 36.165 -4.361 -4.497 1.00 38.14 443 LYS A CA 1
ATOM 756 C C . LYS A 1 102 ? 37.431 -3.513 -4.458 1.00 36.46 443 LYS A C 1
ATOM 757 O O . LYS A 1 102 ? 38.096 -3.418 -3.423 1.00 36.55 443 LYS A O 1
ATOM 763 N N . ARG A 1 103 ? 37.759 -2.901 -5.593 1.00 35.43 444 ARG A N 1
ATOM 764 C CA . ARG A 1 103 ? 38.849 -1.935 -5.663 1.00 35.70 444 ARG A CA 1
ATOM 765 C C . ARG A 1 103 ? 38.454 -0.765 -6.557 1.00 34.29 444 ARG A C 1
ATOM 766 O O . ARG A 1 103 ? 37.816 -0.955 -7.595 1.00 33.68 444 ARG A O 1
ATOM 774 N N . VAL A 1 104 ? 38.831 0.441 -6.141 1.00 33.84 445 VAL A N 1
ATOM 775 C CA . VAL A 1 104 ? 38.428 1.671 -6.822 1.00 33.58 445 VAL A CA 1
ATOM 776 C C . VAL A 1 104 ? 39.649 2.463 -7.293 1.00 33.13 445 VAL A C 1
ATOM 777 O O . VAL A 1 104 ? 40.636 2.589 -6.564 1.00 33.42 445 VAL A O 1
ATOM 781 N N . ILE A 1 105 ? 39.574 2.985 -8.515 1.00 32.02 446 ILE A N 1
ATOM 782 C CA . ILE A 1 105 ? 40.596 3.892 -9.035 1.00 31.84 446 ILE A CA 1
ATOM 783 C C . ILE A 1 105 ? 39.971 5.184 -9.571 1.00 34.38 446 ILE A C 1
ATOM 784 O O . ILE A 1 105 ? 38.910 5.159 -10.202 1.00 34.63 446 ILE A O 1
ATOM 789 N N . ARG A 1 106 ? 40.625 6.308 -9.292 1.00 39.12 447 ARG A N 1
ATOM 790 C CA . ARG A 1 106 ? 40.218 7.591 -9.856 1.00 44.32 447 ARG A CA 1
ATOM 791 C C . ARG A 1 106 ? 41.303 8.126 -10.789 1.00 46.17 447 ARG A C 1
ATOM 792 O O . ARG A 1 106 ? 42.482 7.790 -10.652 1.00 45.97 447 ARG A O 1
ATOM 800 N N . ASN A 1 107 ? 40.888 8.972 -11.726 1.00 49.81 448 ASN A N 1
ATOM 801 C CA . ASN A 1 107 ? 41.674 9.284 -12.916 1.00 52.30 448 ASN A CA 1
ATOM 802 C C . ASN A 1 107 ? 42.680 10.418 -12.760 1.00 54.40 448 ASN A C 1
ATOM 803 O O . ASN A 1 107 ? 42.618 11.195 -11.804 1.00 53.30 448 ASN A O 1
ATOM 808 N N . GLN A 1 108 ? 43.605 10.494 -13.716 1.00 55.30 449 GLN A N 1
ATOM 809 C CA . GLN A 1 108 ? 44.523 11.623 -13.849 1.00 55.93 449 GLN A CA 1
ATOM 810 C C . GLN A 1 108 ? 45.001 11.766 -15.293 1.00 35.73 449 GLN A C 1
ATOM 811 O O . GLN A 1 108 ? 44.390 11.229 -16.219 1.00 31.98 449 GLN A O 1
#

CATH classification: 2.60.40.10

Organism: Ginglymostoma cirratum (NCBI:txid7801)

Nearest PDB structures (foldseek):
  4q9c-assembly1_A-2  TM=1.010E+00  e=8.756E-20  Ginglymostoma cirratum
  4q97-assembly1_B  TM=9.497E-01  e=2.147E-10  Ginglymostoma cirratum
  9fmb-assembly2_C  TM=8.969E-01  e=5.658E-07  Homo sapiens
  9fmb-assembly1_A  TM=8.781E-01  e=1.869E-06  Homo sapiens
  9fmb-assembly2_D  TM=9.043E-01  e=3.587E-06  Homo sapiens

Secondary structure (DSSP, 8-state):
---B--EEEEEPPPHHIIIII-EEEEEEEEEEEBSS--EEEEEETTEEE-TTEEE---EE-TTS-EEEEEEEEEEHHHHTTT--EEEEEEETTTTEEEEEEE---